Protein AF-A0A0B8P7S8-F1 (afdb_monomer_lite)

pLDDT: mean 87.29, std 7.09, range [47.69, 96.69]

Organism: NCBI:txid1481914

Sequence (49 aa):
MGIINPTNKTVLDLKGLHLYHTGFSNCAMRVRLALEEKDLAGKVTQSVL

Foldseek 3Di:
DDDDDDPDPVVVVDDFAEAEDADPDPVSVVVCVVCVVVVNNVRYHYDHD

Secondary structure (DSSP, 8-state):
------S-GGGGT--SEEEEE-SS-HHHHHHHHHHHHTT-GGGEEEEE-

Structure (mmCIF, N/CA/C/O backbone):
data_AF-A0A0B8P7S8-F1
#
_entry.id   AF-A0A0B8P7S8-F1
#
loop_
_atom_site.group_PDB
_atom_site.id
_atom_site.type_symbol
_atom_site.label_atom_id
_atom_site.label_alt_id
_atom_site.label_comp_id
_atom_site.label_asym_id
_atom_site.label_entity_id
_atom_site.label_seq_id
_atom_site.pdbx_PDB_ins_code
_atom_site.Cartn_x
_atom_site.Cartn_y
_atom_site.Cartn_z
_atom_site.occ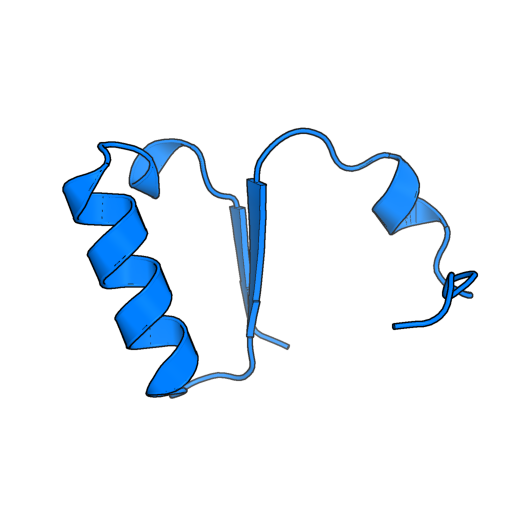upancy
_atom_site.B_iso_or_equiv
_atom_site.auth_seq_id
_atom_site.auth_comp_id
_atom_site.auth_asym_id
_atom_site.auth_atom_id
_atom_site.pdbx_PDB_model_num
ATOM 1 N N . MET A 1 1 ? 16.148 9.410 -7.742 1.00 47.69 1 MET A N 1
ATOM 2 C CA . MET A 1 1 ? 15.115 8.415 -8.102 1.00 47.69 1 MET A CA 1
ATOM 3 C C . MET A 1 1 ? 14.366 8.981 -9.300 1.00 47.69 1 MET A C 1
ATOM 5 O O . MET A 1 1 ? 13.886 10.100 -9.194 1.00 47.69 1 MET A O 1
ATOM 9 N N . GLY A 1 2 ? 14.420 8.319 -10.459 1.00 81.62 2 GLY A N 1
ATOM 10 C CA . GLY A 1 2 ? 13.816 8.828 -11.698 1.00 81.62 2 GLY A CA 1
ATOM 11 C C . GLY A 1 2 ? 12.318 8.542 -11.762 1.00 81.62 2 GLY A C 1
ATOM 12 O O . GLY A 1 2 ? 11.850 7.593 -11.135 1.00 81.62 2 GLY A O 1
ATOM 13 N N . ILE A 1 3 ? 11.575 9.346 -12.524 1.00 82.56 3 ILE A N 1
ATOM 14 C CA . ILE A 1 3 ? 10.192 9.014 -12.877 1.00 82.56 3 ILE A CA 1
ATOM 15 C C . ILE A 1 3 ? 10.257 7.818 -13.833 1.00 82.56 3 ILE A C 1
ATOM 17 O O . ILE A 1 3 ? 10.774 7.934 -14.943 1.00 82.56 3 ILE A O 1
ATOM 21 N N . ILE A 1 4 ? 9.797 6.655 -13.376 1.00 82.75 4 ILE A N 1
ATOM 22 C CA . ILE A 1 4 ? 9.716 5.435 -14.183 1.00 82.75 4 ILE A CA 1
ATOM 23 C C . ILE A 1 4 ? 8.344 5.433 -14.859 1.00 82.75 4 ILE A C 1
ATOM 25 O O . ILE A 1 4 ? 7.333 5.430 -14.162 1.00 82.75 4 ILE A O 1
ATOM 29 N N . ASN A 1 5 ? 8.304 5.408 -16.194 1.00 87.38 5 ASN A N 1
ATOM 30 C CA . ASN A 1 5 ? 7.067 5.193 -16.946 1.00 87.38 5 ASN A CA 1
ATOM 31 C C . ASN A 1 5 ? 6.859 3.680 -17.131 1.00 87.38 5 ASN A C 1
ATOM 33 O O . ASN A 1 5 ? 7.578 3.074 -17.931 1.00 87.38 5 ASN A O 1
ATOM 37 N N . PRO A 1 6 ? 5.930 3.044 -16.395 1.00 84.88 6 PRO A N 1
ATOM 38 C CA . PRO A 1 6 ? 5.759 1.601 -16.452 1.00 84.88 6 PRO A CA 1
ATOM 39 C C . PRO A 1 6 ? 5.141 1.172 -17.788 1.00 84.88 6 PRO A C 1
ATOM 41 O O . PRO A 1 6 ? 4.236 1.818 -18.317 1.00 84.88 6 PRO A O 1
ATOM 44 N N . THR A 1 7 ? 5.604 0.041 -18.319 1.00 90.06 7 THR A N 1
ATOM 45 C CA . THR A 1 7 ? 4.991 -0.616 -19.486 1.00 90.06 7 THR A CA 1
ATOM 46 C C . THR A 1 7 ? 3.621 -1.193 -19.145 1.00 90.06 7 THR A C 1
ATOM 48 O O . THR A 1 7 ? 2.701 -1.131 -19.960 1.00 90.06 7 THR A O 1
ATOM 51 N N . ASN A 1 8 ? 3.457 -1.705 -17.923 1.00 86.81 8 ASN A N 1
ATOM 52 C CA . ASN A 1 8 ? 2.159 -2.107 -17.411 1.00 86.81 8 ASN A CA 1
ATOM 53 C C . ASN A 1 8 ? 1.390 -0.879 -16.901 1.00 86.81 8 ASN A C 1
ATOM 55 O O . ASN A 1 8 ? 1.720 -0.335 -15.851 1.00 86.81 8 ASN A O 1
ATOM 59 N N . LYS A 1 9 ? 0.352 -0.458 -17.630 1.00 89.69 9 LYS A N 1
ATOM 60 C CA . LYS A 1 9 ? -0.462 0.711 -17.265 1.00 89.69 9 LYS A CA 1
ATOM 61 C C . LYS A 1 9 ? -1.480 0.438 -16.158 1.00 89.69 9 LYS A C 1
ATOM 63 O O . LYS A 1 9 ? -1.900 1.391 -15.514 1.00 89.69 9 LYS A O 1
ATOM 68 N N . THR A 1 10 ? -1.832 -0.822 -15.884 1.00 87.50 10 THR A N 1
ATOM 69 C CA . THR A 1 10 ? -2.869 -1.153 -14.886 1.00 87.50 10 THR A CA 1
ATOM 70 C C . THR A 1 10 ? -2.467 -0.749 -13.469 1.00 87.50 10 THR A C 1
ATOM 72 O O . THR A 1 10 ? -3.321 -0.507 -12.623 1.00 87.50 10 THR A O 1
ATOM 75 N N . VAL A 1 11 ? -1.161 -0.624 -13.204 1.00 85.25 11 VAL A N 1
ATOM 76 C CA . VAL A 1 11 ? -0.638 -0.181 -11.903 1.00 85.25 11 VAL A CA 1
ATOM 77 C C . VAL A 1 11 ? -0.986 1.276 -11.587 1.00 85.25 11 VAL A C 1
ATOM 79 O O . VAL A 1 11 ? -0.968 1.661 -10.423 1.00 85.25 11 VAL A O 1
ATOM 82 N N . LEU A 1 12 ? -1.313 2.085 -12.602 1.00 86.75 12 LEU A N 1
ATOM 83 C CA . LEU A 1 12 ? -1.695 3.491 -12.433 1.00 86.75 12 LEU A CA 1
ATOM 84 C C . LEU A 1 12 ? -3.125 3.644 -11.895 1.00 86.75 12 LEU A C 1
ATOM 86 O O . LEU A 1 12 ? -3.450 4.659 -11.275 1.00 86.75 12 LEU A O 1
ATOM 90 N N . ASP A 1 13 ? -3.963 2.627 -12.102 1.00 90.19 13 ASP A N 1
ATOM 91 C CA . ASP A 1 13 ? -5.355 2.614 -11.649 1.00 90.19 13 ASP A CA 1
ATOM 92 C C . ASP A 1 13 ? -5.486 2.154 -10.191 1.00 90.19 13 ASP A C 1
ATOM 94 O O . ASP A 1 13 ? -6.514 2.388 -9.550 1.00 90.19 13 ASP A O 1
ATOM 98 N N . LEU A 1 14 ? -4.435 1.539 -9.637 1.00 88.12 14 LEU A N 1
ATOM 99 C CA . LEU A 1 14 ? -4.409 1.078 -8.255 1.00 88.12 14 LEU A CA 1
ATOM 100 C C . LEU A 1 14 ? -4.534 2.261 -7.290 1.00 88.12 14 LEU A C 1
ATOM 102 O O . LEU A 1 14 ? -3.805 3.252 -7.362 1.00 88.12 14 LEU A O 1
ATOM 106 N N . LYS A 1 15 ? -5.474 2.144 -6.351 1.00 87.88 15 LYS A N 1
ATOM 107 C CA . LYS A 1 15 ? -5.678 3.101 -5.259 1.00 87.88 15 LYS A CA 1
ATOM 108 C C . LYS A 1 15 ? -5.323 2.451 -3.929 1.00 87.88 15 LYS A C 1
ATOM 110 O O . LYS A 1 15 ? -5.478 1.243 -3.763 1.00 87.88 15 LYS A O 1
ATOM 115 N N . GLY A 1 16 ? -4.878 3.262 -2.976 1.00 88.50 16 GLY A N 1
ATOM 116 C CA . GLY A 1 16 ? -4.463 2.782 -1.661 1.00 88.50 16 GLY A CA 1
ATOM 117 C C . GLY A 1 16 ? -3.032 2.247 -1.652 1.00 88.50 16 GLY A C 1
ATOM 118 O O . GLY A 1 16 ? -2.211 2.624 -2.487 1.00 88.50 16 GLY A O 1
ATOM 119 N N . LEU A 1 17 ? -2.727 1.404 -0.667 1.00 89.38 17 LEU A N 1
ATOM 120 C CA . LEU A 1 17 ? -1.375 0.923 -0.409 1.00 89.38 17 LEU A CA 1
ATOM 121 C C . LEU A 1 17 ? -1.215 -0.522 -0.896 1.00 89.38 17 LEU A C 1
ATOM 123 O O . LEU A 1 17 ? -1.950 -1.420 -0.485 1.00 89.38 17 LEU A O 1
ATOM 127 N N . HIS A 1 18 ? -0.236 -0.729 -1.776 1.00 90.19 18 HIS A N 1
ATOM 128 C CA . HIS A 1 18 ? 0.059 -2.016 -2.404 1.00 90.19 18 HIS A CA 1
ATOM 129 C C . HIS A 1 18 ? 1.489 -2.418 -2.070 1.00 90.19 18 HIS A C 1
ATOM 131 O O . HIS A 1 18 ? 2.429 -1.679 -2.367 1.00 90.19 18 HIS A O 1
ATOM 137 N N . LEU A 1 19 ? 1.653 -3.576 -1.435 1.00 89.50 19 LEU A N 1
ATOM 138 C CA . LEU A 1 19 ? 2.959 -4.111 -1.069 1.00 89.50 19 LEU A CA 1
ATOM 139 C C . LEU A 1 19 ? 3.329 -5.247 -2.023 1.00 89.50 19 LEU A C 1
ATOM 141 O O . LEU A 1 19 ? 2.808 -6.358 -1.913 1.00 89.50 19 LEU A O 1
ATOM 145 N N . TYR A 1 20 ? 4.260 -4.958 -2.930 1.00 89.62 20 TYR A N 1
ATOM 146 C CA . TYR A 1 20 ? 4.846 -5.936 -3.843 1.00 89.62 20 TYR A CA 1
ATOM 147 C C . TYR A 1 20 ? 6.175 -6.436 -3.297 1.00 89.62 20 TYR A C 1
ATOM 149 O O . TYR A 1 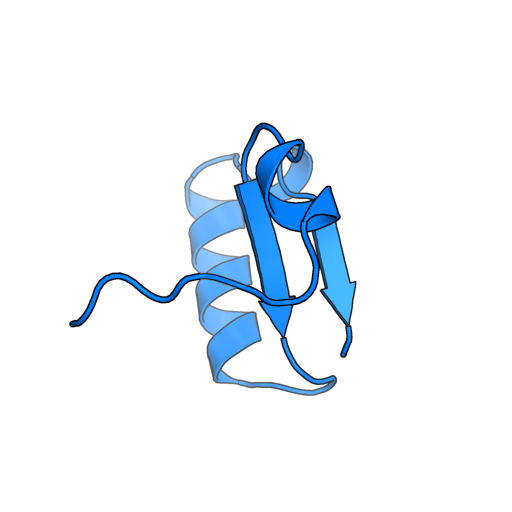20 ? 7.064 -5.642 -2.980 1.00 89.62 20 TYR A O 1
ATOM 157 N N . HIS A 1 21 ? 6.327 -7.750 -3.199 1.00 89.56 21 HIS A N 1
ATOM 158 C CA . HIS A 1 21 ? 7.584 -8.358 -2.787 1.00 89.56 21 HIS A CA 1
ATOM 159 C C . HIS A 1 21 ? 7.710 -9.777 -3.340 1.00 89.56 21 HIS A C 1
ATOM 161 O O . HIS A 1 21 ? 6.722 -10.431 -3.648 1.00 89.56 21 HIS A O 1
ATOM 167 N N . THR A 1 22 ? 8.933 -10.284 -3.423 1.00 85.69 22 THR A N 1
ATOM 168 C CA . THR A 1 22 ? 9.186 -11.708 -3.677 1.00 85.69 22 THR A CA 1
ATOM 169 C C . THR A 1 22 ? 8.968 -12.506 -2.391 1.00 85.69 22 THR A C 1
ATOM 171 O O . THR A 1 22 ? 9.087 -11.936 -1.307 1.00 85.69 22 THR A O 1
ATOM 174 N N . GLY A 1 23 ? 8.645 -13.800 -2.499 1.00 82.50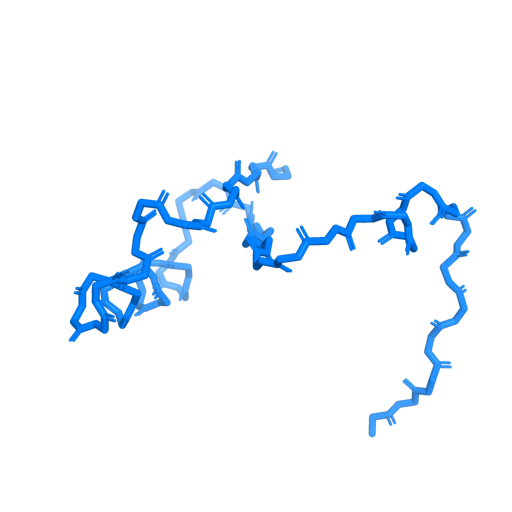 23 GLY A N 1
ATOM 175 C CA . GLY A 1 23 ? 8.198 -14.693 -1.411 1.00 82.50 23 GLY A CA 1
ATOM 176 C C . GLY A 1 23 ? 8.764 -14.446 0.001 1.00 82.50 23 GLY A C 1
ATOM 177 O O . GLY A 1 23 ? 8.329 -13.539 0.714 1.00 82.50 23 GLY A O 1
ATOM 178 N N . PHE A 1 24 ? 9.673 -15.304 0.470 1.00 82.56 24 PHE A N 1
ATOM 179 C CA . PHE A 1 24 ? 10.283 -15.176 1.801 1.00 82.56 24 PHE A CA 1
ATOM 180 C C . PHE A 1 24 ? 11.312 -14.028 1.804 1.00 82.56 24 PHE A C 1
ATOM 182 O O . PHE A 1 24 ? 12.507 -14.233 1.616 1.00 82.56 24 PHE A O 1
ATOM 189 N N . SER A 1 25 ? 10.833 -12.792 1.968 1.00 87.56 25 SER A N 1
ATOM 190 C CA . SER A 1 25 ? 11.662 -11.581 1.982 1.00 87.56 25 SER A CA 1
ATOM 191 C C . SER A 1 25 ? 11.705 -10.949 3.374 1.00 87.56 25 SER A C 1
ATOM 193 O O . SER A 1 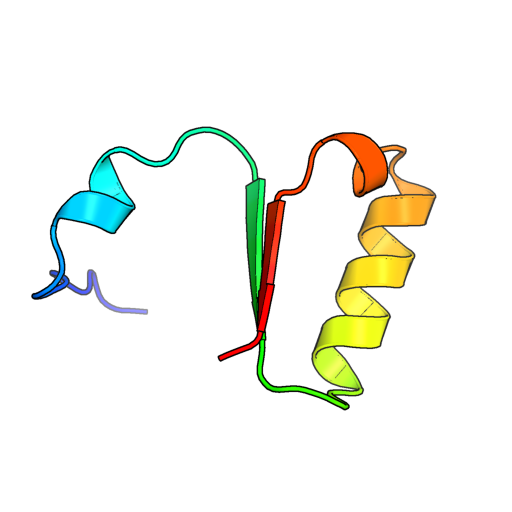25 ? 10.704 -10.430 3.872 1.00 87.56 25 SER A O 1
ATOM 195 N N . ASN A 1 26 ? 12.894 -10.928 3.983 1.00 89.44 26 ASN A N 1
ATOM 196 C CA . ASN A 1 26 ? 13.134 -10.257 5.268 1.00 89.44 26 ASN A CA 1
ATOM 197 C C . ASN A 1 26 ? 12.808 -8.755 5.206 1.00 89.44 26 ASN A C 1
ATOM 199 O O . ASN A 1 26 ? 12.287 -8.183 6.162 1.00 89.44 26 ASN A O 1
ATOM 203 N N . CYS A 1 27 ? 13.064 -8.111 4.065 1.00 89.06 27 CYS A N 1
ATOM 204 C CA . CYS A 1 27 ? 12.722 -6.706 3.855 1.00 89.06 27 CYS A CA 1
ATOM 205 C C . CYS A 1 27 ? 11.202 -6.503 3.867 1.00 89.06 27 CYS A C 1
ATOM 207 O O . CYS A 1 27 ? 10.710 -5.596 4.535 1.00 89.06 27 CYS A O 1
ATOM 209 N N . ALA A 1 28 ? 10.455 -7.384 3.194 1.00 90.12 28 ALA A N 1
ATOM 210 C CA . ALA A 1 28 ? 8.996 -7.338 3.197 1.00 90.12 28 ALA A CA 1
ATOM 211 C C . ALA A 1 28 ? 8.421 -7.607 4.592 1.00 90.12 28 ALA A C 1
ATOM 213 O O . ALA A 1 28 ? 7.473 -6.943 4.996 1.00 90.12 28 ALA A O 1
ATOM 214 N N . MET A 1 29 ? 9.027 -8.516 5.362 1.00 91.56 29 MET A N 1
ATOM 215 C CA . MET A 1 29 ? 8.617 -8.785 6.742 1.00 91.56 29 MET A CA 1
ATOM 216 C C . MET A 1 29 ? 8.722 -7.536 7.629 1.00 91.56 29 MET A C 1
ATOM 218 O O . MET A 1 29 ? 7.797 -7.254 8.385 1.00 91.56 29 MET A O 1
ATOM 222 N N . ARG A 1 30 ? 9.794 -6.742 7.489 1.00 93.94 30 ARG A N 1
ATOM 223 C CA . ARG A 1 30 ? 9.941 -5.468 8.220 1.00 93.94 30 ARG A CA 1
ATOM 224 C C . ARG A 1 30 ? 8.856 -4.459 7.851 1.00 93.94 30 ARG A C 1
ATOM 226 O O . ARG A 1 30 ? 8.353 -3.763 8.725 1.00 93.94 30 ARG A O 1
ATOM 233 N N . VAL A 1 31 ? 8.483 -4.394 6.573 1.00 93.25 31 VAL A N 1
ATOM 234 C CA . VAL A 1 31 ? 7.396 -3.517 6.119 1.00 93.25 31 VAL A CA 1
ATOM 235 C C . VAL A 1 31 ? 6.054 -3.997 6.666 1.00 93.25 31 VAL A C 1
ATOM 237 O O . VAL A 1 31 ? 5.291 -3.176 7.154 1.00 93.25 31 VAL A O 1
ATOM 240 N N . ARG A 1 32 ? 5.784 -5.308 6.668 1.00 91.56 32 ARG A N 1
ATOM 241 C CA . ARG A 1 32 ? 4.563 -5.863 7.274 1.00 91.56 32 ARG A CA 1
ATOM 242 C C . ARG A 1 32 ? 4.456 -5.507 8.753 1.00 91.56 32 ARG A C 1
ATOM 244 O O . ARG A 1 32 ? 3.411 -5.028 9.161 1.00 91.56 32 ARG A O 1
ATOM 251 N N . LEU A 1 33 ? 5.539 -5.653 9.518 1.00 94.38 33 LEU A N 1
ATOM 252 C CA . LEU A 1 33 ? 5.555 -5.268 10.931 1.00 94.38 33 LEU A CA 1
ATOM 253 C C . LEU A 1 33 ? 5.200 -3.784 11.119 1.00 94.38 33 LEU A C 1
ATOM 255 O O . LEU A 1 33 ? 4.331 -3.457 11.917 1.00 94.38 33 LEU A O 1
ATOM 259 N N . ALA A 1 34 ? 5.799 -2.892 10.325 1.00 94.56 34 ALA A N 1
ATOM 260 C CA . ALA A 1 34 ? 5.478 -1.466 10.375 1.00 94.56 34 ALA A CA 1
ATOM 261 C C . ALA A 1 34 ? 4.023 -1.159 9.967 1.00 94.56 34 ALA A C 1
ATOM 263 O O . ALA A 1 34 ? 3.439 -0.191 10.446 1.00 94.56 34 ALA A O 1
ATOM 264 N N . LEU A 1 35 ? 3.428 -1.959 9.076 1.00 94.19 35 LEU A N 1
ATOM 265 C CA . LEU A 1 35 ? 2.017 -1.827 8.709 1.00 94.19 35 LEU A CA 1
ATOM 266 C C . LEU A 1 35 ? 1.087 -2.263 9.844 1.00 94.19 35 LEU A C 1
ATOM 268 O O . LEU A 1 35 ? 0.060 -1.614 10.041 1.00 94.19 35 LEU A O 1
ATOM 272 N N . GLU A 1 36 ? 1.443 -3.312 10.589 1.00 94.06 36 GLU A N 1
ATOM 273 C CA . GLU A 1 36 ? 0.722 -3.732 11.800 1.00 94.06 36 GLU A CA 1
ATOM 274 C C . GLU A 1 36 ? 0.780 -2.636 12.874 1.00 94.06 36 GLU A C 1
ATOM 276 O O . GLU A 1 36 ? -0.254 -2.205 13.368 1.00 94.06 36 GLU A O 1
ATOM 281 N N . GLU A 1 37 ? 1.967 -2.084 13.157 1.00 96.69 37 GLU A N 1
ATOM 282 C CA . GLU A 1 37 ? 2.161 -1.010 14.153 1.00 96.69 37 GLU A CA 1
ATOM 283 C C . GLU A 1 37 ? 1.378 0.2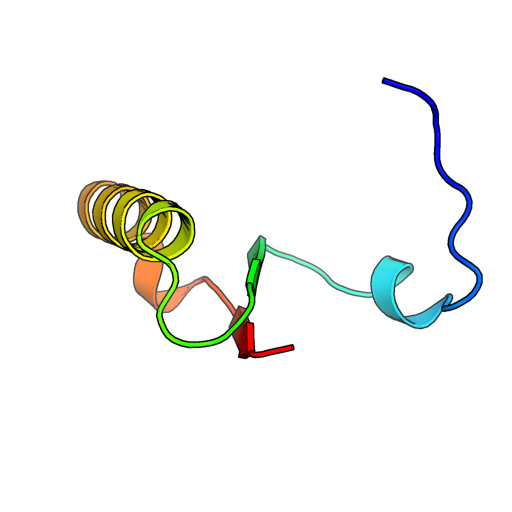80 13.856 1.00 96.69 37 GLU A C 1
ATOM 285 O O . GLU A 1 37 ? 1.214 1.134 14.729 1.00 96.69 37 GLU A O 1
ATOM 290 N N . LYS A 1 38 ? 0.950 0.471 12.605 1.00 94.12 38 LYS A N 1
ATOM 291 C CA . LYS A 1 38 ? 0.206 1.652 12.153 1.00 94.12 38 LYS A CA 1
ATOM 292 C C . LYS A 1 38 ? -1.276 1.373 11.912 1.00 94.12 38 LYS A C 1
ATOM 294 O O . LYS A 1 38 ? -1.949 2.245 11.363 1.00 94.12 38 LYS A O 1
ATOM 299 N N . ASP A 1 39 ? -1.770 0.185 12.262 1.00 92.12 39 ASP A N 1
ATOM 300 C CA . ASP A 1 39 ? -3.140 -0.258 11.969 1.00 92.12 39 ASP A CA 1
ATOM 301 C C . ASP A 1 39 ? -3.487 -0.154 10.466 1.00 92.12 39 ASP A C 1
ATOM 303 O O . ASP A 1 39 ? -4.612 0.158 10.055 1.00 92.12 39 ASP A O 1
ATOM 307 N N . LEU A 1 40 ? -2.487 -0.383 9.609 1.00 90.88 40 LEU A N 1
ATOM 308 C CA . LEU A 1 40 ? -2.604 -0.333 8.151 1.00 90.88 40 LEU A CA 1
ATOM 309 C C . LEU A 1 40 ? -2.615 -1.720 7.510 1.00 90.88 40 LEU A C 1
ATOM 311 O O . LEU A 1 40 ? -2.945 -1.820 6.331 1.00 90.88 40 LEU A O 1
ATOM 315 N N . ALA A 1 41 ? -2.305 -2.784 8.254 1.00 84.44 41 ALA A N 1
ATOM 316 C CA . ALA A 1 41 ? -2.248 -4.146 7.726 1.00 84.44 41 ALA A CA 1
ATOM 317 C C . ALA A 1 41 ? -3.541 -4.576 7.007 1.00 84.44 41 ALA A C 1
ATOM 319 O O . ALA A 1 41 ? -3.480 -5.097 5.896 1.00 84.44 41 ALA A O 1
ATOM 320 N N . GLY A 1 42 ? -4.713 -4.252 7.568 1.00 84.62 42 GLY A N 1
ATOM 321 C CA . GLY A 1 42 ? -6.019 -4.528 6.948 1.00 84.62 42 GLY A CA 1
ATOM 322 C C . GLY A 1 42 ? -6.388 -3.625 5.760 1.00 84.62 42 GLY A C 1
ATOM 323 O O . GLY A 1 42 ? -7.424 -3.832 5.136 1.00 84.62 42 GLY A O 1
ATOM 324 N N . LYS A 1 43 ? -5.570 -2.613 5.446 1.00 83.81 43 LYS A N 1
ATOM 325 C CA . LYS A 1 43 ? -5.784 -1.652 4.346 1.00 83.81 43 LYS A CA 1
ATOM 326 C C . LYS A 1 43 ? -4.789 -1.837 3.196 1.00 83.81 43 LYS A C 1
ATOM 328 O O . LYS A 1 43 ? -4.802 -1.047 2.250 1.00 83.81 43 LYS A O 1
ATOM 333 N N . VAL A 1 44 ? -3.920 -2.847 3.280 1.00 88.88 44 VAL A N 1
ATOM 334 C CA . VAL A 1 44 ? -2.884 -3.130 2.284 1.00 88.88 44 VAL A CA 1
ATOM 335 C C . VAL A 1 44 ? -3.246 -4.345 1.454 1.00 88.88 44 VAL A C 1
ATOM 337 O O . VAL A 1 44 ? -3.527 -5.415 1.983 1.00 88.88 44 VAL A O 1
ATOM 340 N N . THR A 1 45 ? -3.144 -4.198 0.136 1.00 87.12 45 THR A N 1
ATOM 341 C CA . THR A 1 45 ? -3.158 -5.347 -0.774 1.00 87.12 45 THR A CA 1
ATOM 342 C C . THR A 1 45 ? -1.732 -5.882 -0.899 1.00 87.12 45 THR A C 1
ATOM 344 O O . THR A 1 45 ? -0.822 -5.139 -1.272 1.00 87.12 45 THR A O 1
ATOM 347 N N . GLN A 1 46 ? -1.513 -7.153 -0.550 1.00 83.75 46 GLN A N 1
ATOM 348 C CA . GLN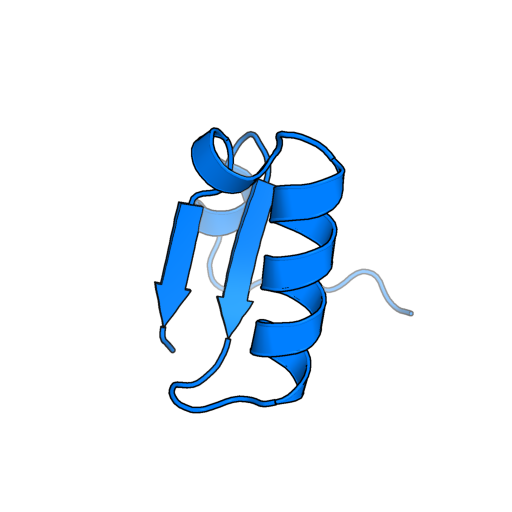 A 1 46 ? -0.206 -7.807 -0.677 1.00 83.75 46 GLN A CA 1
ATOM 349 C C . GLN A 1 46 ? -0.173 -8.670 -1.937 1.00 83.75 46 GLN A C 1
ATOM 351 O O . GLN A 1 46 ? -1.121 -9.396 -2.227 1.00 83.75 46 GLN A O 1
ATOM 356 N N . SER A 1 47 ? 0.913 -8.585 -2.700 1.00 82.69 47 SER A N 1
ATOM 357 C CA . SER A 1 47 ? 1.113 -9.383 -3.910 1.00 82.69 47 SER A CA 1
ATOM 358 C C . SER A 1 47 ? 2.525 -9.954 -3.931 1.00 82.69 47 SER A C 1
ATOM 360 O O . SER A 1 47 ? 3.505 -9.213 -3.821 1.00 82.69 47 SER A O 1
ATOM 362 N N . VAL A 1 48 ? 2.607 -11.280 -4.063 1.00 81.12 48 VAL A N 1
ATOM 363 C CA . VAL A 1 48 ? 3.874 -12.004 -4.194 1.00 81.12 48 VAL A CA 1
ATOM 364 C C . VAL A 1 48 ? 4.234 -12.087 -5.674 1.00 81.12 48 VAL A C 1
ATOM 366 O O . VAL A 1 48 ? 3.426 -12.574 -6.464 1.00 81.12 48 VAL A O 1
ATOM 369 N N . LEU A 1 49 ? 5.411 -11.566 -6.027 1.00 76.88 49 LEU A N 1
ATOM 370 C CA . LEU A 1 49 ? 6.006 -11.646 -7.367 1.00 76.88 49 LEU A CA 1
ATOM 371 C C . LEU A 1 49 ? 6.706 -12.988 -7.595 1.00 76.88 49 LEU A C 1
ATOM 373 O O . LEU A 1 49 ? 7.345 -13.479 -6.630 1.00 76.88 49 LEU A O 1
#

Radius of gyration: 12.46 Å; chains: 1; bounding box: 21×24×34 Å